Protein AF-A0A419GLS7-F1 (afdb_monomer_lite)

Structure (mmCIF, N/CA/C/O backbone):
data_AF-A0A419GLS7-F1
#
_entry.id   AF-A0A419GLS7-F1
#
loop_
_atom_site.group_PDB
_atom_site.id
_atom_site.type_symbol
_atom_site.label_atom_id
_atom_site.label_alt_id
_atom_site.label_comp_id
_atom_site.label_asym_id
_atom_site.label_entity_id
_atom_site.label_seq_id
_atom_site.pdbx_PDB_ins_code
_atom_site.Cartn_x
_atom_site.Cartn_y
_atom_site.Cartn_z
_atom_site.occupancy
_atom_site.B_iso_or_equiv
_atom_site.auth_seq_id
_atom_site.auth_comp_id
_atom_site.auth_asym_id
_atom_site.auth_atom_id
_atom_site.pdbx_PDB_model_num
ATOM 1 N N . MET A 1 1 ? -15.019 3.460 33.765 1.00 61.78 1 MET A N 1
ATOM 2 C CA . MET A 1 1 ? -15.932 3.902 32.683 1.00 61.78 1 MET A CA 1
ATOM 3 C C . MET A 1 1 ? -15.141 4.343 31.452 1.00 61.78 1 MET A C 1
ATOM 5 O O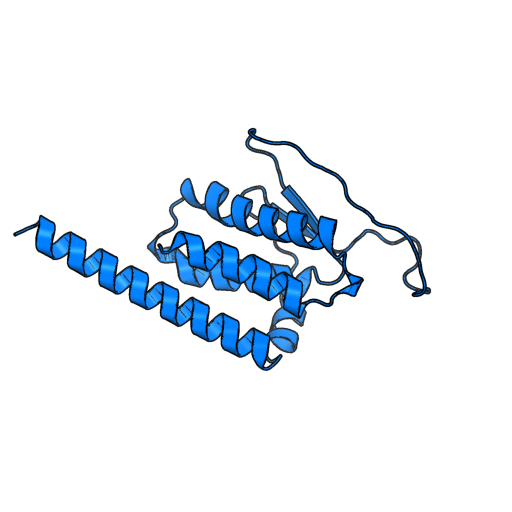 . MET A 1 1 ? -15.553 3.972 30.363 1.00 61.78 1 MET A O 1
ATOM 9 N N . GLU A 1 2 ? -13.989 5.003 31.627 1.00 60.41 2 GLU A N 1
ATOM 10 C CA . GLU A 1 2 ? -13.035 5.377 30.561 1.00 60.41 2 GLU A CA 1
ATOM 11 C C . GLU A 1 2 ? -12.554 4.204 29.683 1.00 60.41 2 GLU A C 1
ATOM 13 O O . GLU A 1 2 ? -12.691 4.250 28.466 1.00 60.41 2 GLU A O 1
ATOM 18 N N . GLU A 1 3 ? -12.075 3.106 30.284 1.00 62.97 3 GLU A N 1
ATOM 19 C CA . GLU A 1 3 ? -11.500 1.967 29.537 1.00 62.97 3 GLU A CA 1
ATOM 20 C C . GLU A 1 3 ? -12.500 1.287 28.590 1.00 62.97 3 GLU A C 1
ATOM 22 O O . GLU A 1 3 ? -12.143 0.863 27.494 1.00 62.97 3 GLU A O 1
ATOM 27 N N . LYS A 1 4 ? -13.784 1.231 28.974 1.00 67.38 4 LYS A N 1
ATOM 28 C CA . LYS A 1 4 ? -14.841 0.693 28.105 1.00 67.38 4 LYS A CA 1
ATOM 29 C C . LYS A 1 4 ? -15.165 1.615 26.928 1.00 67.38 4 LYS A C 1
ATO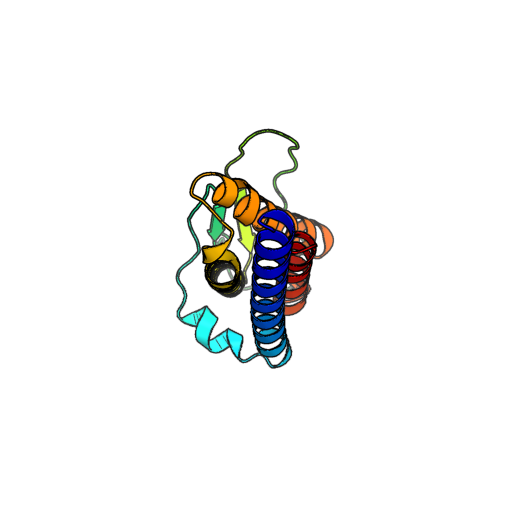M 31 O O . LYS A 1 4 ? -15.598 1.103 25.904 1.00 67.38 4 LYS A O 1
ATOM 36 N N . ARG A 1 5 ? -14.984 2.935 27.063 1.00 66.75 5 ARG A N 1
ATOM 37 C CA . ARG A 1 5 ? -15.209 3.897 25.972 1.00 66.75 5 ARG A CA 1
ATOM 38 C C . ARG A 1 5 ? -14.065 3.873 24.962 1.00 66.75 5 ARG A C 1
ATOM 40 O O . ARG A 1 5 ? -14.343 3.689 23.785 1.00 66.75 5 ARG A O 1
ATOM 47 N N . MET A 1 6 ? -12.812 3.918 25.426 1.00 66.75 6 MET A N 1
ATOM 48 C CA . MET A 1 6 ? -11.639 3.811 24.541 1.00 66.75 6 MET A CA 1
ATOM 49 C C . MET A 1 6 ? -11.645 2.494 23.751 1.00 66.75 6 MET A C 1
ATOM 51 O O . MET A 1 6 ? -11.464 2.487 22.540 1.00 66.75 6 MET A O 1
ATOM 55 N N . SER A 1 7 ? -11.987 1.376 24.403 1.00 77.50 7 SER A N 1
ATOM 56 C CA . SER A 1 7 ? -12.096 0.075 23.729 1.00 77.50 7 SER A CA 1
ATOM 57 C C . SER A 1 7 ? -13.204 0.018 22.659 1.00 77.50 7 SER A C 1
ATOM 59 O O . SER A 1 7 ? -13.090 -0.749 21.702 1.00 77.50 7 SER A O 1
ATOM 61 N N . GLN A 1 8 ? -14.273 0.810 22.792 1.00 77.56 8 GLN A N 1
ATOM 62 C CA . GLN A 1 8 ? -15.349 0.883 21.795 1.00 77.56 8 GLN A CA 1
ATOM 63 C C . GLN A 1 8 ? -14.986 1.779 20.606 1.00 77.56 8 GLN A C 1
ATOM 65 O O . GLN A 1 8 ? -15.340 1.449 19.473 1.00 77.56 8 GLN A O 1
ATOM 70 N N . GLU A 1 9 ? -14.282 2.882 20.856 1.00 79.56 9 GLU A N 1
ATOM 71 C CA . GLU A 1 9 ? -13.797 3.803 19.823 1.00 79.56 9 GLU A CA 1
ATOM 72 C C . GLU A 1 9 ? -12.745 3.126 18.935 1.00 79.56 9 GLU A C 1
ATOM 74 O O . GLU A 1 9 ? -12.892 3.129 17.711 1.00 79.56 9 GLU A O 1
ATOM 79 N N . ASP A 1 10 ? -11.788 2.409 19.531 1.00 85.00 10 ASP A N 1
ATOM 80 C CA . ASP A 1 10 ? -10.788 1.625 18.794 1.00 85.00 10 ASP A CA 1
ATOM 81 C C . ASP A 1 10 ? -11.433 0.532 17.930 1.00 85.00 10 ASP A C 1
ATOM 83 O O . ASP A 1 10 ? -11.067 0.332 16.769 1.00 85.00 10 ASP A O 1
ATOM 87 N N . ALA A 1 11 ? -12.441 -0.168 18.459 1.00 88.06 11 ALA A N 1
ATOM 88 C CA . ALA A 1 11 ? -13.162 -1.195 17.709 1.00 88.06 11 ALA A CA 1
ATOM 89 C C . ALA A 1 11 ? -13.949 -0.608 16.521 1.00 88.06 11 ALA A C 1
ATOM 91 O O . ALA A 1 11 ? -14.002 -1.210 15.443 1.00 88.06 11 ALA A O 1
ATOM 92 N N . ALA A 1 12 ? -14.556 0.570 16.693 1.00 90.62 12 ALA A N 1
ATOM 93 C CA . ALA A 1 12 ? -15.271 1.267 15.627 1.00 90.62 12 ALA A CA 1
ATOM 94 C C . ALA A 1 12 ? -14.316 1.769 14.532 1.00 90.62 12 ALA A C 1
ATOM 96 O O . ALA A 1 12 ? -14.625 1.649 13.339 1.00 90.62 12 ALA A O 1
ATOM 97 N N . LEU A 1 13 ? -13.143 2.265 14.926 1.00 89.56 13 LEU A N 1
ATOM 98 C CA . LEU A 1 13 ? -12.098 2.707 14.012 1.00 89.56 13 LEU A CA 1
ATOM 99 C C . LEU A 1 13 ? -11.558 1.534 13.187 1.00 89.56 13 LEU A C 1
ATOM 101 O O . LEU A 1 13 ? -11.612 1.578 11.959 1.00 89.56 13 LEU A O 1
ATOM 105 N N . ARG A 1 14 ? -11.181 0.423 13.833 1.00 91.06 14 ARG A N 1
ATOM 106 C CA . ARG A 1 14 ? -10.758 -0.818 13.153 1.00 91.06 14 ARG A CA 1
ATOM 107 C C . ARG A 1 14 ? -11.799 -1.315 12.153 1.00 91.06 14 ARG A C 1
ATOM 109 O O . ARG A 1 14 ? -11.466 -1.702 11.035 1.00 91.06 14 ARG A O 1
ATOM 116 N N . LYS A 1 15 ? -13.083 -1.281 12.525 1.00 93.50 15 LYS A N 1
ATOM 117 C CA . LYS A 1 15 ? -14.183 -1.656 11.625 1.00 93.50 15 LYS A CA 1
ATOM 118 C C . LYS A 1 15 ? -14.279 -0.727 10.411 1.00 93.50 15 LYS A C 1
ATOM 120 O O . LYS A 1 15 ? -14.566 -1.193 9.310 1.00 93.50 15 LYS A O 1
ATOM 125 N N . THR A 1 16 ? -14.050 0.568 10.608 1.00 94.69 16 THR A N 1
ATOM 126 C CA . THR A 1 16 ? -14.052 1.566 9.531 1.00 94.69 16 THR A CA 1
ATOM 127 C C . THR A 1 16 ? -12.892 1.343 8.568 1.00 94.69 16 THR A C 1
ATOM 129 O O . THR A 1 16 ? -13.119 1.309 7.360 1.00 94.69 16 THR A O 1
ATOM 132 N N . ILE A 1 17 ? -11.683 1.112 9.086 1.00 94.75 17 ILE A N 1
ATOM 133 C CA . ILE A 1 17 ? -10.498 0.816 8.269 1.00 94.75 17 ILE A CA 1
ATOM 134 C C . ILE A 1 17 ? -10.716 -0.464 7.463 1.00 94.75 17 ILE A C 1
ATOM 136 O O . ILE A 1 17 ? -10.557 -0.441 6.247 1.00 94.75 17 ILE A O 1
ATOM 140 N N . ASN A 1 18 ? -11.171 -1.548 8.102 1.00 94.75 18 ASN A N 1
ATOM 141 C CA . ASN A 1 18 ? -11.453 -2.807 7.408 1.00 94.75 18 ASN A CA 1
ATOM 142 C C . ASN A 1 18 ? -12.462 -2.626 6.269 1.00 94.75 18 ASN A C 1
ATOM 144 O O . ASN A 1 18 ? -12.224 -3.110 5.170 1.00 94.75 18 ASN A O 1
ATOM 148 N N . ARG A 1 19 ? -13.531 -1.847 6.481 1.00 96.12 19 ARG A N 1
ATOM 149 C CA . ARG A 1 19 ? -14.491 -1.538 5.412 1.00 96.12 19 ARG A CA 1
ATOM 150 C C . ARG A 1 19 ? -13.838 -0.796 4.241 1.00 96.12 19 ARG A C 1
ATOM 152 O O . ARG A 1 19 ? -14.176 -1.067 3.094 1.00 96.12 19 ARG A O 1
ATOM 159 N N . ARG A 1 20 ? -12.940 0.156 4.515 1.00 96.81 20 ARG A N 1
ATOM 160 C CA . ARG A 1 20 ? -12.212 0.880 3.459 1.00 96.81 20 ARG A CA 1
ATOM 161 C C . ARG A 1 20 ? -11.274 -0.065 2.698 1.00 96.81 20 ARG A C 1
ATOM 163 O O . ARG A 1 20 ? -11.280 -0.038 1.474 1.00 96.81 20 ARG A O 1
ATOM 170 N N . ILE A 1 21 ? -10.547 -0.937 3.401 1.00 96.62 21 ILE A N 1
ATOM 171 C CA . ILE A 1 21 ? -9.696 -1.979 2.797 1.00 96.62 21 ILE A CA 1
ATOM 172 C C . ILE A 1 21 ? -10.521 -2.917 1.909 1.00 96.62 21 ILE A C 1
ATOM 174 O O . ILE A 1 21 ? -10.105 -3.199 0.789 1.00 96.62 21 ILE A O 1
ATOM 178 N N . ASP A 1 22 ? -11.688 -3.369 2.370 1.00 97.06 22 ASP A N 1
ATOM 179 C CA . ASP A 1 22 ? -12.572 -4.237 1.583 1.00 97.06 22 ASP A CA 1
ATOM 180 C C . ASP A 1 22 ? -13.025 -3.540 0.289 1.00 97.06 22 ASP A C 1
ATOM 182 O O . ASP A 1 22 ? -12.947 -4.131 -0.784 1.00 97.06 22 ASP A O 1
ATOM 186 N N . GLY A 1 23 ? -13.383 -2.252 0.352 1.00 97.44 23 GLY A N 1
ATOM 187 C CA . GLY A 1 23 ? -13.724 -1.469 -0.842 1.00 97.44 23 GLY A CA 1
ATOM 188 C C . GLY A 1 23 ? -12.550 -1.271 -1.815 1.00 97.44 23 GLY A C 1
ATOM 189 O O . GLY A 1 23 ? -12.742 -1.276 -3.031 1.00 97.44 23 GLY A O 1
ATOM 190 N N . ILE A 1 24 ? -11.321 -1.132 -1.304 1.00 97.69 24 ILE A N 1
ATOM 191 C CA . ILE A 1 24 ? -10.106 -1.110 -2.138 1.00 97.69 24 ILE A CA 1
ATOM 192 C C . ILE A 1 24 ? -9.911 -2.473 -2.814 1.00 97.69 24 ILE A C 1
ATOM 194 O O . ILE A 1 24 ? -9.624 -2.528 -4.010 1.00 97.69 24 ILE A O 1
ATOM 198 N N . GLN A 1 25 ? -10.107 -3.571 -2.076 1.00 97.81 25 GLN A N 1
ATOM 199 C CA . GLN A 1 25 ? -9.997 -4.923 -2.617 1.00 97.81 25 GLN A CA 1
ATOM 200 C C . GLN A 1 25 ? -11.004 -5.169 -3.741 1.00 97.81 25 GLN A C 1
ATOM 202 O O . GLN A 1 25 ? -10.618 -5.649 -4.802 1.00 97.81 25 GLN A O 1
ATOM 207 N N . GLU A 1 26 ? -12.264 -4.777 -3.549 1.00 97.38 26 GLU A N 1
ATOM 208 C CA . GLU A 1 26 ? -13.308 -4.886 -4.572 1.00 97.38 26 GLU A CA 1
ATOM 209 C C . GLU A 1 26 ? -12.934 -4.133 -5.859 1.00 97.38 26 GLU A C 1
ATOM 211 O O . GLU A 1 26 ? -13.102 -4.674 -6.953 1.00 97.38 26 GLU A O 1
ATOM 216 N N . ARG A 1 27 ? -12.364 -2.922 -5.745 1.00 96.69 27 ARG A N 1
ATOM 217 C CA . ARG A 1 27 ? -11.867 -2.143 -6.898 1.00 96.69 27 ARG A CA 1
ATOM 218 C C . ARG A 1 27 ? -10.712 -2.838 -7.614 1.00 96.69 27 ARG A C 1
ATOM 220 O O . ARG A 1 27 ? -10.673 -2.817 -8.843 1.00 96.69 27 ARG A O 1
ATOM 227 N N . ILE A 1 28 ? -9.794 -3.464 -6.873 1.00 96.62 28 ILE A N 1
ATOM 228 C CA . ILE A 1 28 ? -8.710 -4.280 -7.446 1.00 96.62 28 ILE A CA 1
ATOM 229 C C . ILE A 1 28 ? -9.284 -5.505 -8.159 1.00 96.62 28 ILE A C 1
ATOM 231 O O . ILE A 1 28 ? -8.847 -5.853 -9.258 1.00 96.62 28 ILE A O 1
ATOM 235 N N . ASP A 1 29 ? -10.275 -6.157 -7.554 1.00 95.56 29 ASP A N 1
ATOM 236 C CA . ASP A 1 29 ? -10.860 -7.375 -8.088 1.00 95.56 29 ASP A CA 1
ATOM 237 C C . ASP A 1 29 ? -11.647 -7.145 -9.374 1.00 95.56 29 ASP A C 1
ATOM 239 O O . ASP A 1 29 ? -11.540 -7.965 -10.291 1.00 95.56 29 ASP A O 1
ATOM 243 N N . SER A 1 30 ? -12.364 -6.024 -9.462 1.00 94.38 30 SER A N 1
ATOM 244 C CA . SER A 1 30 ? -13.114 -5.616 -10.649 1.00 94.38 30 SER A CA 1
ATOM 245 C C . SER A 1 30 ? -12.259 -4.963 -11.740 1.00 94.38 30 SER A C 1
ATOM 247 O O . SER A 1 30 ? -12.711 -4.864 -12.879 1.00 94.38 30 SER A O 1
ATOM 249 N N . GLY A 1 31 ? -11.052 -4.491 -11.409 1.00 92.00 31 GLY A N 1
ATOM 250 C CA . GLY A 1 31 ? -10.178 -3.753 -12.324 1.00 92.00 31 GLY A CA 1
ATOM 251 C C . GLY A 1 31 ? -10.513 -2.264 -12.483 1.00 92.00 31 GLY A C 1
ATOM 252 O O . GLY A 1 31 ? -9.835 -1.579 -13.246 1.00 92.00 31 GLY A O 1
ATOM 253 N N . PHE A 1 32 ? -11.506 -1.729 -11.758 1.00 90.12 32 PHE A N 1
ATOM 254 C CA . PHE A 1 32 ? -11.900 -0.311 -11.870 1.00 90.12 32 PHE A CA 1
ATOM 255 C C . PHE A 1 32 ? -10.796 0.667 -11.451 1.00 90.12 32 PHE A C 1
ATOM 257 O O . PHE A 1 32 ? -10.775 1.804 -11.912 1.00 90.12 32 PHE A O 1
ATOM 264 N N . PHE A 1 33 ? -9.841 0.212 -10.639 1.00 91.81 33 PHE A N 1
ATOM 265 C CA . PHE A 1 33 ? -8.703 1.023 -10.212 1.00 91.81 33 PHE A CA 1
ATOM 266 C C . PHE A 1 33 ? -7.770 1.451 -11.355 1.00 91.81 33 PHE A C 1
ATOM 268 O O . PHE A 1 33 ? -7.009 2.398 -11.183 1.00 91.81 33 PHE A O 1
ATOM 275 N N . LEU A 1 34 ? -7.781 0.761 -12.504 1.00 89.25 34 LEU A N 1
ATOM 276 C CA . LEU A 1 34 ? -6.829 1.014 -13.591 1.00 89.25 34 LEU A CA 1
ATOM 277 C C . LEU A 1 34 ? -6.972 2.432 -14.157 1.00 89.25 34 LEU A C 1
ATOM 279 O O . LEU A 1 34 ? -5.972 3.114 -14.368 1.00 89.25 34 LEU A O 1
ATOM 283 N N . GLU A 1 35 ? -8.205 2.901 -14.360 1.00 88.50 35 GLU A N 1
ATOM 284 C CA . GLU A 1 35 ? -8.457 4.259 -14.858 1.00 88.50 35 GLU A CA 1
ATOM 285 C C . GLU A 1 35 ? -7.996 5.319 -13.852 1.00 88.50 35 GLU A C 1
ATOM 287 O O . GLU A 1 35 ? -7.383 6.318 -14.226 1.00 88.50 35 GLU A O 1
ATOM 292 N N . GLU A 1 36 ? -8.224 5.071 -12.564 1.00 89.25 36 GLU A N 1
ATOM 293 C CA . GLU A 1 36 ? -7.826 5.972 -11.483 1.00 89.25 36 GLU A CA 1
ATOM 294 C C . GLU A 1 36 ? -6.301 6.022 -11.350 1.00 89.25 36 GLU A C 1
ATOM 296 O O . GLU A 1 36 ? -5.712 7.104 -11.303 1.00 89.25 36 GLU A O 1
ATOM 301 N N . ALA A 1 37 ? -5.646 4.862 -11.389 1.00 91.50 37 ALA A N 1
ATOM 302 C CA . ALA A 1 37 ? -4.198 4.735 -11.323 1.00 91.50 37 ALA A CA 1
ATOM 303 C C . ALA A 1 37 ? -3.493 5.506 -12.445 1.00 91.50 37 ALA A C 1
ATOM 305 O O . ALA A 1 37 ? -2.481 6.158 -12.197 1.00 91.50 37 ALA A O 1
ATOM 306 N N . LEU A 1 38 ? -4.042 5.522 -13.664 1.00 88.56 38 LEU A N 1
ATOM 307 C CA . LEU A 1 38 ? -3.457 6.278 -14.777 1.00 88.56 38 LEU A CA 1
ATOM 308 C C . LEU A 1 38 ? -3.368 7.785 -14.508 1.00 88.56 38 LEU A C 1
ATOM 310 O O . LEU A 1 38 ? -2.471 8.437 -15.053 1.00 88.56 38 LEU A O 1
ATOM 314 N N . THR A 1 39 ? -4.262 8.322 -13.676 1.00 90.56 39 THR A N 1
ATOM 315 C CA . THR A 1 39 ? -4.292 9.744 -13.298 1.00 90.56 39 THR A CA 1
ATOM 316 C C . THR A 1 39 ? -3.370 10.081 -12.125 1.00 90.56 39 THR A C 1
ATOM 318 O O . THR A 1 39 ? -3.088 11.254 -11.877 1.00 90.56 39 THR A O 1
ATOM 321 N N . VAL A 1 40 ? -2.874 9.066 -1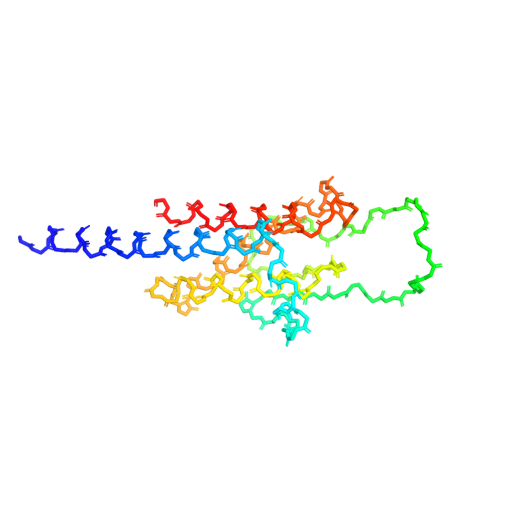1.415 1.00 91.81 40 VAL A N 1
ATOM 322 C CA . VAL A 1 40 ? -2.042 9.228 -10.224 1.00 91.81 40 VAL A CA 1
ATOM 323 C C . VAL A 1 40 ? -0.578 9.442 -10.610 1.00 91.81 40 VAL A C 1
ATOM 325 O O . VAL A 1 40 ? -0.006 8.746 -11.452 1.00 91.81 40 VAL A O 1
ATOM 328 N N . ALA A 1 41 ? 0.046 10.424 -9.960 1.00 92.44 41 ALA A N 1
ATOM 329 C CA . ALA A 1 41 ? 1.486 10.621 -10.026 1.00 92.44 41 ALA A CA 1
ATOM 330 C C . ALA A 1 41 ? 2.221 9.571 -9.181 1.00 92.44 41 ALA A C 1
ATOM 332 O O . ALA A 1 41 ? 1.723 9.099 -8.162 1.00 92.44 41 ALA A O 1
ATOM 333 N N . GLU A 1 42 ? 3.450 9.259 -9.577 1.00 93.44 42 GLU A N 1
ATOM 334 C CA . GLU A 1 42 ? 4.321 8.353 -8.835 1.00 93.44 42 GLU A CA 1
ATOM 335 C C . GLU A 1 42 ? 4.508 8.782 -7.373 1.00 93.44 42 GLU A C 1
ATOM 337 O O . GLU A 1 42 ? 4.907 9.913 -7.073 1.00 93.44 42 GLU A O 1
ATOM 342 N N . PHE A 1 43 ? 4.236 7.858 -6.453 1.00 94.12 43 PHE A N 1
ATOM 343 C CA . PHE A 1 43 ? 4.247 8.130 -5.026 1.00 94.12 43 PHE A CA 1
ATOM 344 C C . PHE A 1 43 ? 5.650 8.503 -4.549 1.00 94.12 43 PHE A C 1
ATOM 346 O O . PHE A 1 43 ? 6.648 7.824 -4.817 1.00 94.12 43 PHE A O 1
ATOM 353 N N . THR A 1 44 ? 5.724 9.585 -3.781 1.00 90.75 44 THR A N 1
ATOM 354 C CA . THR A 1 44 ? 6.913 9.977 -3.028 1.00 90.75 44 THR A CA 1
ATOM 355 C C . THR A 1 44 ? 6.470 10.495 -1.667 1.00 90.75 44 THR A C 1
ATOM 357 O O . THR A 1 44 ? 5.773 11.502 -1.580 1.00 90.75 44 THR A O 1
ATOM 360 N N . GLY A 1 45 ? 6.902 9.839 -0.596 1.00 89.75 45 GLY A N 1
ATOM 361 C CA . GLY A 1 45 ? 6.536 10.221 0.765 1.00 89.75 45 GLY A CA 1
ATOM 362 C C . GLY A 1 45 ? 7.048 9.216 1.787 1.00 89.75 45 GLY A C 1
ATOM 363 O O . GLY A 1 45 ? 7.303 8.073 1.438 1.00 89.75 45 GLY A O 1
ATOM 364 N N . ALA A 1 46 ? 7.221 9.647 3.040 1.00 88.88 46 ALA A N 1
ATOM 365 C CA . ALA A 1 46 ? 7.598 8.765 4.154 1.00 88.88 46 ALA A CA 1
ATOM 366 C C . ALA A 1 46 ? 8.818 7.856 3.859 1.00 88.88 46 ALA A C 1
ATOM 368 O O . ALA A 1 46 ? 8.803 6.666 4.144 1.00 88.88 46 ALA A O 1
ATOM 369 N N . ASP A 1 47 ? 9.858 8.424 3.232 1.00 88.31 47 ASP A N 1
ATOM 370 C CA . ASP A 1 47 ? 11.061 7.714 2.757 1.00 88.31 47 ASP A CA 1
ATOM 371 C C . ASP A 1 47 ? 10.822 6.604 1.715 1.00 88.31 47 ASP A C 1
ATOM 373 O O . ASP A 1 47 ? 11.752 5.897 1.330 1.00 88.31 47 ASP A O 1
ATOM 377 N N . VAL A 1 48 ? 9.615 6.516 1.162 1.00 91.56 48 VAL A N 1
ATOM 378 C CA . VAL A 1 48 ? 9.243 5.631 0.058 1.00 91.56 48 VAL A CA 1
ATOM 379 C C . VAL A 1 48 ? 9.171 6.414 -1.251 1.00 91.56 48 VAL A C 1
ATOM 381 O O . VAL A 1 48 ? 8.642 7.529 -1.320 1.00 91.56 48 VAL A O 1
ATOM 384 N N . LYS A 1 49 ? 9.704 5.818 -2.318 1.00 92.88 49 LYS A N 1
ATOM 385 C CA . LYS A 1 49 ? 9.549 6.275 -3.701 1.00 92.88 49 LYS A CA 1
ATOM 386 C C . LYS A 1 49 ? 9.145 5.098 -4.574 1.00 92.88 49 LYS A C 1
ATOM 388 O O . LYS A 1 49 ? 9.870 4.109 -4.619 1.00 92.88 49 LYS A O 1
ATOM 393 N N . ILE A 1 50 ? 8.043 5.222 -5.296 1.00 92.25 50 ILE A N 1
ATOM 394 C CA . ILE A 1 50 ? 7.626 4.244 -6.305 1.00 92.25 50 ILE A CA 1
ATOM 395 C C . ILE A 1 50 ? 7.869 4.869 -7.665 1.00 92.25 50 ILE A C 1
ATOM 397 O O . ILE A 1 50 ? 7.442 6.000 -7.868 1.00 92.25 50 ILE A O 1
ATOM 401 N N . ARG A 1 51 ? 8.586 4.191 -8.564 1.00 91.00 51 ARG A N 1
ATOM 402 C CA . ARG A 1 51 ? 8.899 4.730 -9.895 1.00 91.00 51 ARG A CA 1
ATOM 403 C C . ARG A 1 51 ? 8.941 3.651 -10.964 1.00 91.00 51 ARG A C 1
ATOM 405 O O . ARG A 1 51 ? 9.267 2.505 -10.666 1.00 91.00 51 ARG A O 1
ATOM 412 N N . GLN A 1 52 ? 8.678 4.024 -12.209 1.00 87.94 52 GLN A N 1
ATOM 413 C CA . GLN A 1 52 ? 8.962 3.161 -13.347 1.00 87.94 52 GLN A CA 1
ATOM 414 C C . GLN A 1 52 ? 10.477 2.905 -13.454 1.00 87.94 52 GLN A C 1
ATOM 416 O O . GLN A 1 52 ? 11.288 3.763 -13.072 1.00 87.94 52 GLN A O 1
ATOM 421 N N . PRO A 1 53 ? 10.895 1.734 -13.964 1.00 83.69 53 PRO A N 1
ATOM 422 C CA . PRO A 1 53 ? 12.287 1.493 -14.320 1.00 83.69 53 PRO A CA 1
ATOM 423 C C . PRO A 1 53 ? 12.771 2.545 -15.335 1.00 83.69 53 PRO A C 1
ATOM 425 O O . PRO A 1 53 ? 12.051 2.872 -16.277 1.00 83.69 53 PRO A O 1
ATOM 428 N N . LEU A 1 54 ? 13.985 3.088 -15.163 1.00 71.69 54 LEU A N 1
ATOM 429 C CA . LEU A 1 54 ? 14.591 3.925 -16.206 1.00 71.69 54 LEU A CA 1
ATOM 430 C C . LEU A 1 54 ? 14.932 3.030 -17.402 1.00 71.69 54 LEU A C 1
ATOM 432 O O . LEU A 1 54 ? 15.652 2.048 -17.238 1.00 71.69 54 LEU A O 1
ATOM 436 N N . GLY A 1 55 ? 14.403 3.362 -18.578 1.00 55.12 55 GLY A N 1
ATOM 437 C CA . GLY A 1 55 ? 14.569 2.547 -19.775 1.00 55.12 55 GLY A CA 1
ATOM 438 C C . GLY A 1 55 ? 15.977 2.607 -20.368 1.00 55.12 55 GLY A C 1
ATOM 439 O O . GLY A 1 55 ? 16.484 3.685 -20.669 1.00 55.12 55 GLY A O 1
ATOM 440 N N . GLU A 1 56 ? 16.531 1.434 -20.656 1.00 41.06 56 GLU A N 1
ATOM 441 C CA . GLU A 1 56 ? 17.041 1.146 -21.995 1.00 41.06 56 GLU A CA 1
ATOM 442 C C . GLU A 1 56 ? 16.005 0.217 -22.666 1.00 41.06 56 GLU A C 1
ATOM 444 O O . GLU A 1 56 ? 15.815 -0.909 -22.228 1.00 41.06 56 GLU A O 1
ATOM 449 N N . ASN A 1 57 ? 15.288 0.736 -23.675 1.00 38.94 57 ASN A N 1
ATOM 450 C CA . ASN A 1 57 ? 14.350 0.061 -24.598 1.00 38.94 57 ASN A CA 1
ATOM 451 C C . ASN A 1 57 ? 13.170 -0.768 -24.036 1.00 38.94 57 ASN A C 1
ATOM 453 O O . ASN A 1 57 ? 13.291 -1.945 -23.718 1.00 38.94 57 ASN A O 1
ATOM 457 N N . VAL A 1 58 ? 11.961 -0.191 -24.111 1.00 44.59 58 VAL A N 1
ATOM 458 C CA . VAL A 1 58 ? 10.657 -0.863 -23.895 1.00 44.59 58 VAL A CA 1
ATOM 459 C C . VAL A 1 58 ? 10.114 -1.470 -25.208 1.00 44.59 58 VAL A C 1
ATOM 461 O O . VAL A 1 58 ? 8.926 -1.404 -25.502 1.00 44.59 58 VAL A O 1
ATOM 464 N N . GLU A 1 59 ? 10.983 -2.063 -26.028 1.00 39.81 59 GLU A N 1
ATOM 465 C CA . GLU A 1 59 ? 10.597 -2.860 -27.206 1.00 39.81 59 GLU A CA 1
ATOM 466 C C . GLU A 1 59 ? 11.284 -4.231 -27.157 1.00 39.81 59 GLU A C 1
ATOM 468 O O . GLU A 1 59 ? 12.140 -4.544 -27.973 1.00 39.81 59 GLU A O 1
ATOM 473 N N . ALA A 1 60 ? 10.940 -5.030 -26.145 1.00 33.78 60 ALA A N 1
ATOM 474 C CA . ALA A 1 60 ? 11.039 -6.493 -26.141 1.00 33.78 60 ALA A CA 1
ATOM 475 C C . ALA A 1 60 ? 10.534 -7.030 -24.791 1.00 33.78 60 ALA A C 1
ATOM 477 O O . ALA A 1 60 ? 11.252 -7.033 -23.798 1.00 33.78 60 ALA A O 1
ATOM 478 N N . LEU A 1 61 ? 9.301 -7.532 -24.752 1.00 45.50 61 LEU A N 1
ATOM 479 C CA . LEU A 1 61 ? 9.064 -8.790 -24.042 1.00 45.50 61 LEU A CA 1
ATOM 480 C C . LEU A 1 61 ? 9.336 -9.859 -25.105 1.00 45.50 61 LEU A C 1
ATOM 482 O O . LEU A 1 61 ? 8.621 -9.883 -26.109 1.00 45.50 61 LEU A O 1
ATOM 486 N N . PRO A 1 62 ? 10.421 -10.639 -24.975 1.00 40.91 62 PRO A N 1
ATOM 487 C CA . PRO A 1 62 ? 10.334 -11.832 -24.138 1.00 40.91 62 PRO A CA 1
ATOM 488 C C . PRO A 1 62 ? 11.622 -12.171 -23.357 1.00 40.91 62 PRO A C 1
ATOM 490 O O . PRO A 1 62 ? 12.726 -11.844 -23.767 1.00 40.91 62 PRO A O 1
ATOM 493 N N . GLU A 1 63 ? 11.419 -12.916 -22.269 1.00 44.50 63 GLU A N 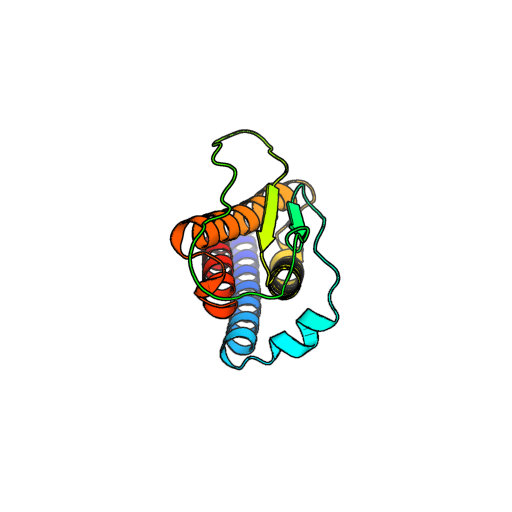1
ATOM 494 C CA . GLU A 1 63 ? 12.389 -13.778 -21.577 1.00 44.50 63 GLU A CA 1
ATOM 495 C C . GLU A 1 63 ? 13.627 -13.134 -20.910 1.00 44.50 63 GLU A C 1
ATOM 497 O O . GLU A 1 63 ? 14.540 -12.613 -21.537 1.00 44.50 63 GLU A O 1
ATOM 502 N N . SER A 1 64 ? 13.686 -13.336 -19.586 1.00 44.97 64 SER A N 1
ATOM 503 C CA . SER A 1 64 ? 14.914 -13.390 -18.779 1.00 44.97 64 SER A CA 1
ATOM 504 C C . SER A 1 64 ? 15.622 -12.066 -18.452 1.00 44.97 64 SER A C 1
ATOM 506 O O . SER A 1 64 ? 16.598 -11.701 -19.094 1.00 44.97 64 SER A O 1
ATOM 508 N N . ALA A 1 65 ? 15.258 -11.446 -17.321 1.00 35.44 65 ALA A N 1
ATOM 509 C CA . ALA A 1 65 ? 16.185 -11.261 -16.187 1.00 35.44 65 ALA A CA 1
ATOM 510 C C . ALA A 1 65 ? 15.525 -10.494 -15.018 1.00 35.44 65 ALA A C 1
ATOM 512 O O . ALA A 1 65 ? 14.773 -9.547 -15.249 1.00 35.44 65 ALA A O 1
ATOM 513 N N . PRO A 1 66 ? 15.823 -10.869 -13.759 1.00 49.31 66 PRO A N 1
ATOM 514 C CA . PRO A 1 66 ? 15.295 -10.216 -12.571 1.00 49.31 66 PRO A CA 1
ATOM 515 C C . PRO A 1 66 ? 16.099 -8.945 -12.283 1.00 49.31 66 PRO A C 1
ATOM 517 O O . PRO A 1 66 ? 17.324 -8.993 -12.173 1.00 49.31 66 PRO A O 1
ATOM 520 N N . PHE A 1 67 ? 15.435 -7.809 -12.093 1.00 41.03 67 PHE A N 1
ATOM 521 C CA . PHE A 1 67 ? 16.091 -6.620 -11.547 1.00 41.03 67 PHE A CA 1
ATOM 522 C C . PHE A 1 67 ? 15.632 -6.409 -10.103 1.00 41.03 67 PHE A C 1
ATOM 524 O O . PHE A 1 67 ? 14.713 -5.646 -9.823 1.00 41.03 67 PHE A O 1
ATOM 531 N N . VAL A 1 68 ? 16.306 -7.112 -9.186 1.00 44.44 68 VAL A N 1
ATOM 532 C CA . VAL A 1 68 ? 16.196 -6.965 -7.725 1.00 44.44 68 VAL A CA 1
ATOM 533 C C . VAL A 1 68 ? 17.475 -6.325 -7.193 1.00 44.44 68 VAL A C 1
ATOM 535 O O . VAL A 1 68 ? 18.547 -6.904 -7.336 1.00 44.44 68 VAL A O 1
ATOM 538 N N . ILE A 1 69 ? 17.360 -5.170 -6.531 1.00 40.09 69 ILE A N 1
ATOM 539 C CA . ILE A 1 69 ? 18.338 -4.621 -5.568 1.00 40.09 69 ILE A CA 1
ATOM 540 C C . ILE A 1 69 ? 17.488 -3.798 -4.571 1.00 40.09 69 ILE A C 1
ATOM 542 O O . ILE A 1 69 ? 16.825 -2.864 -5.006 1.00 40.09 69 ILE A O 1
ATOM 546 N N . SER A 1 70 ? 17.376 -4.067 -3.263 1.00 40.28 70 SER A N 1
ATOM 547 C CA . SER A 1 70 ? 18.354 -4.551 -2.279 1.00 40.28 70 SER A CA 1
ATOM 548 C C . SER A 1 70 ? 17.654 -5.097 -1.016 1.00 40.28 70 SER A C 1
ATOM 550 O O . SER A 1 70 ? 16.770 -4.432 -0.476 1.00 40.28 70 SER A O 1
ATOM 552 N N . LEU A 1 71 ? 18.139 -6.240 -0.508 1.00 47.22 71 LEU A N 1
ATOM 553 C CA . LEU A 1 71 ? 17.999 -6.710 0.879 1.00 47.22 71 LEU A CA 1
ATOM 554 C C . LEU A 1 71 ? 18.798 -5.796 1.826 1.00 47.22 71 LEU A C 1
ATOM 556 O O . LEU A 1 71 ? 20.016 -5.717 1.683 1.00 47.22 71 LEU A O 1
ATOM 560 N N . GLN A 1 72 ? 18.167 -5.213 2.847 1.00 31.20 72 GLN A N 1
ATOM 561 C CA . GLN A 1 72 ? 18.845 -4.926 4.118 1.00 31.20 72 GLN A CA 1
ATOM 562 C C . GLN A 1 72 ? 17.834 -4.748 5.258 1.00 31.20 72 GLN A C 1
ATOM 564 O O . GLN A 1 72 ? 16.967 -3.877 5.215 1.00 31.20 72 GLN A O 1
ATOM 569 N N . GLU A 1 73 ? 17.967 -5.584 6.288 1.00 46.28 73 GLU A N 1
ATOM 570 C CA . GLU A 1 73 ? 17.199 -5.487 7.526 1.00 46.28 73 GLU A CA 1
ATOM 571 C C . GLU A 1 73 ? 17.717 -4.331 8.413 1.00 46.28 73 GLU A C 1
ATOM 573 O O . GLU A 1 73 ? 18.917 -4.087 8.526 1.00 46.28 73 GLU A O 1
ATOM 578 N N . SER A 1 74 ? 16.770 -3.639 9.056 1.00 45.56 74 SER A N 1
ATOM 579 C CA . SER A 1 74 ? 16.918 -2.868 10.306 1.00 45.56 74 SER A CA 1
ATOM 580 C C . SER A 1 74 ? 17.634 -1.498 10.345 1.00 45.56 74 SER A C 1
ATOM 582 O O . SER A 1 74 ? 18.191 -1.141 11.382 1.00 45.56 74 SER A O 1
ATOM 584 N N . VAL A 1 75 ? 17.550 -0.650 9.314 1.00 42.19 75 VAL A N 1
ATOM 585 C CA . VAL A 1 75 ? 17.849 0.804 9.440 1.00 42.19 75 VAL A CA 1
ATOM 586 C C . VAL A 1 75 ? 16.689 1.600 8.813 1.00 42.19 75 VAL A C 1
ATOM 588 O O . VAL A 1 75 ? 16.047 1.056 7.914 1.00 42.19 75 VAL A O 1
ATOM 591 N N . PRO A 1 76 ? 16.366 2.847 9.229 1.00 49.19 76 PRO A N 1
ATOM 592 C CA . PRO A 1 76 ? 15.434 3.708 8.495 1.00 49.19 76 PRO A CA 1
ATOM 593 C C . PRO A 1 76 ? 15.987 3.966 7.086 1.00 49.19 76 PRO A C 1
ATOM 595 O O . PRO A 1 76 ? 16.765 4.890 6.852 1.00 49.19 76 PRO A O 1
ATOM 598 N N . GLN A 1 77 ? 15.681 3.067 6.155 1.00 62.47 77 GLN A N 1
ATOM 599 C CA . GLN A 1 77 ? 16.208 3.096 4.803 1.00 62.47 77 GLN A CA 1
ATOM 600 C C . GLN A 1 77 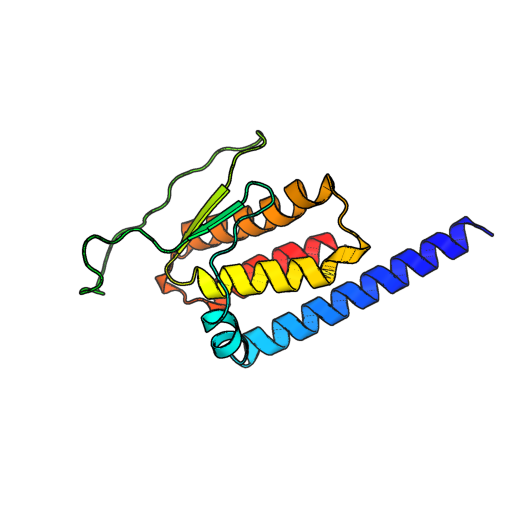? 15.150 3.658 3.870 1.00 62.47 77 GLN A C 1
ATOM 602 O O . GLN A 1 77 ? 13.990 3.242 3.876 1.00 62.47 77 GLN A O 1
ATOM 607 N N . LYS A 1 78 ? 15.586 4.602 3.038 1.00 79.50 78 LYS A N 1
ATOM 608 C CA . LYS A 1 78 ? 14.793 5.086 1.917 1.00 79.50 78 LYS A CA 1
ATOM 609 C C . LYS A 1 78 ? 14.512 3.913 0.985 1.00 79.50 78 LYS A C 1
ATOM 611 O O . LYS A 1 78 ? 15.448 3.357 0.415 1.00 79.50 78 LYS A O 1
ATOM 616 N N . ARG A 1 79 ? 13.241 3.545 0.829 1.00 85.56 79 ARG A N 1
ATOM 617 C CA . ARG A 1 79 ? 12.810 2.434 -0.025 1.00 85.56 79 ARG A CA 1
ATOM 618 C C . ARG A 1 79 ? 12.447 2.966 -1.398 1.00 85.56 79 ARG A C 1
ATOM 620 O O . ARG A 1 79 ? 11.634 3.880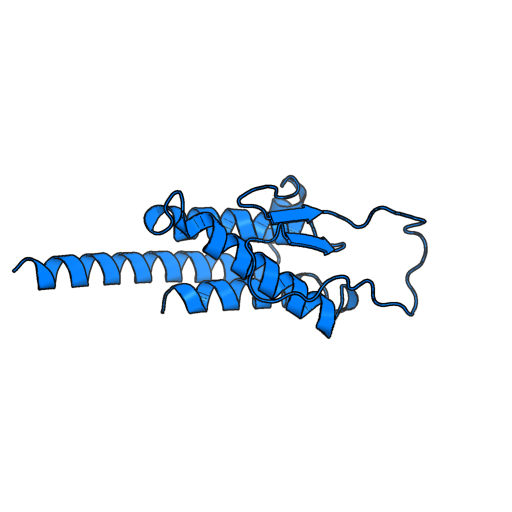 -1.526 1.00 85.56 79 ARG A O 1
ATOM 627 N N . VAL A 1 80 ? 13.058 2.394 -2.428 1.00 90.12 80 VAL A N 1
ATOM 628 C CA . VAL A 1 80 ? 12.734 2.707 -3.820 1.00 90.12 80 VAL A CA 1
ATOM 629 C C . VAL A 1 80 ? 12.182 1.449 -4.470 1.00 90.12 80 VAL A C 1
ATOM 631 O O . VAL A 1 80 ? 12.922 0.492 -4.664 1.00 90.12 80 VAL A O 1
ATOM 634 N N . VAL A 1 81 ? 10.897 1.463 -4.811 1.00 90.69 81 VAL A N 1
ATOM 635 C CA . VAL A 1 81 ? 10.238 0.378 -5.543 1.00 90.69 81 VAL A CA 1
ATOM 636 C C . VAL A 1 81 ? 10.269 0.719 -7.027 1.00 90.69 81 VAL A C 1
ATOM 638 O O . VAL A 1 81 ? 9.799 1.788 -7.426 1.00 90.69 81 VAL A O 1
ATOM 641 N N . ARG A 1 82 ? 10.847 -0.169 -7.839 1.00 91.88 82 ARG A N 1
ATOM 642 C CA . ARG A 1 82 ? 10.886 -0.043 -9.299 1.00 91.88 82 ARG A CA 1
ATOM 643 C C . ARG A 1 82 ? 10.046 -1.147 -9.921 1.00 91.88 82 ARG A C 1
ATOM 645 O O . ARG A 1 82 ? 10.344 -2.311 -9.702 1.00 91.88 82 ARG A O 1
ATOM 652 N N . THR A 1 83 ? 9.009 -0.769 -10.657 1.00 90.19 83 THR A N 1
ATOM 653 C CA . THR A 1 83 ? 8.062 -1.703 -11.284 1.00 90.19 83 THR A CA 1
ATOM 654 C C . THR A 1 83 ? 7.364 -1.015 -12.448 1.00 90.19 83 THR A C 1
ATOM 656 O O . THR A 1 83 ? 7.147 0.202 -12.414 1.00 90.19 83 THR A O 1
ATOM 659 N N . VAL A 1 84 ? 7.000 -1.776 -13.480 1.00 92.31 84 VAL A N 1
ATOM 660 C CA . VAL A 1 84 ? 6.157 -1.263 -14.574 1.00 92.31 84 VAL A CA 1
ATOM 661 C C . VAL A 1 84 ? 4.775 -0.809 -14.080 1.00 92.31 84 VAL A C 1
ATOM 663 O O . VAL A 1 84 ? 4.190 0.088 -14.684 1.00 92.31 84 VAL A O 1
ATOM 666 N N . TYR A 1 85 ? 4.310 -1.331 -12.939 1.00 94.44 85 TYR A N 1
ATOM 667 C CA . TYR A 1 85 ? 3.033 -0.996 -12.292 1.00 94.44 85 TYR A CA 1
ATOM 668 C C . TYR A 1 85 ? 3.158 0.152 -11.278 1.00 94.44 85 TYR A C 1
ATOM 670 O O . TYR A 1 85 ? 2.504 0.168 -10.229 1.00 94.44 85 TYR A O 1
ATOM 678 N N . SER A 1 86 ? 4.071 1.099 -11.531 1.00 94.00 86 SER A N 1
ATOM 679 C CA . SER A 1 86 ? 4.413 2.148 -10.564 1.00 94.00 86 SER A CA 1
ATOM 680 C C . SER A 1 86 ? 3.208 3.011 -10.194 1.00 94.00 86 SER A C 1
ATOM 682 O O . SER A 1 86 ? 3.074 3.421 -9.040 1.00 94.00 86 SER A O 1
ATOM 684 N N . ARG A 1 87 ? 2.307 3.268 -11.146 1.00 94.88 87 ARG A N 1
ATOM 685 C CA . ARG A 1 87 ? 1.124 4.110 -10.946 1.00 94.88 87 ARG A CA 1
ATOM 686 C C . ARG A 1 87 ? 0.041 3.392 -10.161 1.00 94.88 87 ARG A C 1
ATOM 688 O O . ARG A 1 87 ? -0.506 3.963 -9.226 1.00 94.88 87 ARG A O 1
ATOM 695 N N . GLU A 1 88 ? -0.206 2.131 -10.481 1.00 97.06 88 GLU A N 1
ATOM 696 C CA . GLU A 1 88 ? -1.139 1.254 -9.784 1.00 97.06 88 GLU A CA 1
ATOM 697 C C . GLU A 1 88 ? -0.733 1.079 -8.322 1.00 97.06 88 GLU A C 1
ATOM 699 O O . GLU A 1 88 ? -1.550 1.239 -7.415 1.00 97.06 88 GLU A O 1
ATOM 704 N N . LEU A 1 89 ? 0.553 0.824 -8.074 1.00 97.31 89 LEU A N 1
ATOM 705 C CA . LEU A 1 89 ? 1.067 0.712 -6.715 1.00 97.31 89 LEU A CA 1
ATOM 706 C C . LEU A 1 89 ? 1.014 2.060 -5.977 1.00 97.31 89 LEU A C 1
ATOM 708 O O . LEU A 1 89 ? 0.700 2.101 -4.789 1.00 97.31 89 LEU A O 1
ATOM 712 N N . SER A 1 90 ? 1.274 3.171 -6.673 1.00 97.56 90 SER A N 1
ATOM 713 C CA . SER A 1 90 ? 1.156 4.518 -6.095 1.00 97.56 90 SER A CA 1
ATOM 714 C C . SER A 1 90 ? -0.282 4.846 -5.700 1.00 97.56 90 SER A C 1
ATOM 716 O O . SER A 1 90 ? -0.508 5.346 -4.600 1.00 97.56 90 SER A O 1
ATOM 718 N N . TRP A 1 91 ? -1.248 4.524 -6.563 1.00 98.00 91 TRP A N 1
ATOM 719 C CA . TRP A 1 91 ? -2.677 4.636 -6.279 1.00 98.00 91 TRP A CA 1
ATOM 720 C C . TRP A 1 91 ? -3.043 3.859 -5.014 1.00 98.00 91 TRP A C 1
ATOM 722 O O . TRP A 1 91 ? -3.629 4.432 -4.098 1.00 98.00 91 TRP A O 1
ATOM 732 N N . LEU A 1 92 ? -2.596 2.605 -4.898 1.00 98.25 92 LEU A N 1
ATOM 733 C CA . LEU A 1 92 ? -2.878 1.786 -3.721 1.00 98.25 92 LEU A CA 1
ATOM 734 C C . LEU A 1 92 ? -2.317 2.409 -2.436 1.00 98.25 92 LEU A C 1
ATOM 736 O O . LEU A 1 92 ? -3.014 2.458 -1.424 1.00 98.25 92 LEU A O 1
ATOM 740 N N . LEU A 1 93 ? -1.076 2.907 -2.456 1.00 97.62 93 LEU A N 1
ATOM 741 C CA . LEU A 1 93 ? -0.490 3.553 -1.278 1.00 97.62 93 LEU A CA 1
ATOM 742 C C . LEU A 1 93 ? -1.267 4.811 -0.865 1.00 97.62 93 LEU A C 1
ATOM 744 O O . LEU A 1 93 ? -1.425 5.047 0.330 1.00 97.62 93 LEU A O 1
ATOM 748 N N . LEU A 1 94 ? -1.779 5.599 -1.814 1.00 96.62 94 LEU A N 1
ATOM 749 C CA . LEU A 1 94 ? -2.612 6.766 -1.504 1.00 96.62 94 LEU A CA 1
ATOM 750 C C . LEU A 1 94 ? -3.949 6.362 -0.871 1.00 96.62 94 LEU A C 1
ATOM 752 O O . LEU A 1 94 ? -4.321 6.908 0.166 1.00 96.62 94 LEU A O 1
ATOM 756 N N . GLU A 1 95 ? -4.634 5.374 -1.446 1.00 97.56 95 GLU A N 1
ATOM 757 C CA . GLU A 1 95 ? -5.906 4.856 -0.925 1.00 97.56 95 GLU A CA 1
ATOM 758 C C . GLU A 1 95 ? -5.746 4.281 0.489 1.00 97.56 95 GLU A C 1
ATOM 760 O O . GLU A 1 95 ? -6.556 4.546 1.379 1.00 97.56 95 GLU A O 1
ATOM 765 N N . LEU A 1 96 ? -4.655 3.550 0.736 1.00 96.94 96 LEU A N 1
ATOM 766 C CA . LEU A 1 96 ? -4.324 3.038 2.064 1.00 96.94 96 LEU A CA 1
ATOM 767 C C . LEU A 1 96 ? -3.939 4.156 3.035 1.00 96.94 96 LEU A C 1
ATOM 769 O O . LEU A 1 96 ? -4.339 4.118 4.196 1.00 96.94 96 LEU A O 1
ATOM 773 N N . GLY A 1 97 ? -3.227 5.181 2.569 1.00 94.94 97 GLY A N 1
ATOM 774 C CA . GLY A 1 97 ? -2.949 6.378 3.359 1.00 94.94 97 GLY A CA 1
ATOM 775 C C . GLY A 1 97 ? -4.231 7.054 3.850 1.00 94.94 97 GLY A C 1
ATOM 776 O O . GLY A 1 97 ? -4.359 7.337 5.040 1.00 94.94 97 GLY A O 1
ATOM 777 N N . GLU A 1 98 ? -5.215 7.244 2.970 1.00 95.12 98 GLU A N 1
ATOM 778 C CA . GLU A 1 98 ? -6.518 7.802 3.351 1.00 95.12 98 GLU A CA 1
ATOM 779 C C . GLU A 1 98 ? -7.326 6.845 4.236 1.00 95.12 98 GLU A C 1
ATOM 781 O O . GLU A 1 98 ? -7.999 7.282 5.176 1.00 95.12 98 GLU A O 1
ATOM 786 N N . ALA A 1 99 ? -7.248 5.534 3.996 1.00 94.88 99 ALA A N 1
ATOM 787 C CA . ALA A 1 99 ? -7.933 4.546 4.822 1.00 94.88 99 ALA A CA 1
ATOM 788 C C . ALA A 1 99 ? -7.455 4.576 6.281 1.00 94.88 99 ALA A C 1
ATOM 790 O O . ALA A 1 99 ? -8.283 4.482 7.186 1.00 94.88 99 ALA A O 1
ATOM 791 N N . PHE A 1 100 ? -6.156 4.781 6.500 1.00 93.56 100 PHE A N 1
ATOM 792 C CA . PHE A 1 100 ? -5.515 4.777 7.815 1.00 93.56 100 PHE A CA 1
ATOM 793 C C . PHE A 1 100 ? -5.214 6.179 8.374 1.00 93.56 100 PHE A C 1
ATOM 795 O O . PHE A 1 100 ? -4.593 6.290 9.433 1.00 93.56 100 PHE A O 1
ATOM 802 N N . ARG A 1 101 ? -5.657 7.266 7.724 1.00 90.81 101 ARG A N 1
ATOM 803 C CA . ARG A 1 101 ? -5.314 8.652 8.123 1.00 90.81 101 ARG A CA 1
ATOM 804 C C . ARG A 1 101 ? -5.661 9.005 9.571 1.00 90.81 101 ARG A C 1
ATOM 806 O O . ARG A 1 101 ? -5.073 9.914 10.137 1.00 90.81 101 ARG A O 1
ATOM 813 N N . GLU A 1 102 ? -6.668 8.337 10.131 1.00 87.75 102 GLU A N 1
ATOM 814 C CA . GLU A 1 102 ? -7.160 8.565 11.495 1.00 87.75 102 GLU A CA 1
ATOM 815 C C . GLU A 1 102 ? -6.321 7.810 12.541 1.00 87.75 102 GLU A C 1
ATOM 817 O O . GLU A 1 102 ? -6.365 8.147 13.718 1.00 87.75 102 GLU A O 1
ATOM 822 N N . THR A 1 103 ? -5.535 6.817 12.111 1.00 85.69 103 THR A N 1
ATOM 823 C CA . THR A 1 103 ? -4.646 6.006 12.964 1.00 85.69 103 THR A CA 1
ATOM 824 C C . THR A 1 103 ? -3.166 6.317 12.789 1.00 85.69 103 THR A C 1
ATOM 826 O O . THR A 1 103 ? -2.365 6.002 13.665 1.00 85.69 103 THR A O 1
ATOM 829 N N . ILE A 1 104 ? -2.782 6.887 11.648 1.00 85.50 104 ILE A N 1
ATOM 830 C CA . ILE A 1 104 ? -1.389 7.190 11.334 1.00 85.50 104 ILE A CA 1
ATOM 831 C C . ILE A 1 104 ? -1.079 8.621 11.764 1.00 85.50 104 ILE A C 1
ATOM 833 O O . ILE A 1 104 ? -1.707 9.572 11.301 1.00 85.50 104 ILE A O 1
ATOM 837 N N . ASP A 1 105 ? -0.063 8.776 12.606 1.00 81.25 105 ASP A N 1
ATOM 838 C CA . ASP A 1 105 ? 0.477 10.070 12.991 1.00 81.25 105 ASP A CA 1
ATOM 839 C C . ASP A 1 105 ? 1.744 10.409 12.184 1.00 81.25 105 ASP A C 1
ATOM 841 O O . ASP A 1 105 ? 2.164 9.698 11.263 1.00 81.25 105 ASP A O 1
ATOM 845 N N . TYR A 1 106 ? 2.361 11.550 12.500 1.00 71.44 106 TYR A N 1
ATOM 846 C CA . TYR A 1 106 ? 3.548 12.017 11.788 1.00 71.44 106 TYR A CA 1
ATOM 847 C C . TYR A 1 106 ? 4.724 11.028 11.845 1.00 71.44 106 TYR A C 1
ATOM 849 O O . TYR A 1 106 ? 5.530 11.012 10.914 1.00 71.44 106 TYR A O 1
ATOM 857 N N . VAL A 1 107 ? 4.836 10.234 12.911 1.00 75.38 107 VAL A N 1
ATOM 858 C CA . VAL A 1 107 ? 5.929 9.286 13.145 1.00 75.38 107 VAL A CA 1
ATOM 859 C C . VAL A 1 107 ? 5.569 7.912 12.581 1.00 75.38 107 VAL A C 1
ATOM 861 O O . VAL A 1 107 ? 6.351 7.349 11.817 1.00 75.38 107 VAL A O 1
ATOM 864 N N . SER A 1 108 ? 4.371 7.398 12.860 1.00 85.94 108 SER A N 1
ATOM 865 C CA . SER A 1 108 ? 3.966 6.054 12.429 1.00 85.94 108 SER A CA 1
ATOM 866 C C . SER A 1 108 ? 3.775 5.925 10.915 1.00 85.94 108 SER A C 1
ATOM 868 O O . SER A 1 108 ? 3.833 4.817 10.380 1.00 85.94 108 SER A O 1
ATOM 870 N N . LYS A 1 109 ? 3.655 7.041 10.177 1.00 87.50 109 LYS A N 1
ATOM 871 C CA . LYS A 1 109 ? 3.580 7.016 8.704 1.00 87.50 109 LYS A CA 1
ATOM 872 C C . LYS A 1 109 ? 4.809 6.380 8.050 1.00 87.50 109 LYS A C 1
ATOM 874 O O . LYS A 1 109 ? 4.677 5.757 7.002 1.00 87.50 109 LYS A O 1
ATOM 879 N N . TYR A 1 110 ? 5.993 6.538 8.644 1.00 89.31 110 TYR A N 1
ATOM 880 C CA . TYR A 1 110 ? 7.231 5.977 8.096 1.00 89.31 110 TYR A CA 1
ATOM 881 C C . TYR A 1 110 ? 7.231 4.451 8.184 1.00 89.31 110 TYR A C 1
ATOM 883 O O . TYR A 1 110 ? 7.565 3.784 7.205 1.00 89.31 110 TYR A O 1
ATOM 891 N N . ASP A 1 111 ? 6.773 3.903 9.310 1.00 89.38 111 ASP A N 1
ATOM 892 C CA . ASP A 1 111 ? 6.644 2.457 9.498 1.00 89.38 111 ASP A CA 1
ATOM 893 C C . ASP A 1 111 ? 5.532 1.875 8.627 1.00 89.38 111 ASP A C 1
ATOM 895 O O . ASP A 1 111 ? 5.715 0.821 8.012 1.00 89.38 111 ASP A O 1
ATOM 899 N N . PHE A 1 112 ? 4.408 2.588 8.511 1.00 93.75 112 PHE A N 1
ATOM 900 C CA . PHE A 1 112 ? 3.286 2.186 7.670 1.00 93.75 112 PHE A CA 1
ATOM 901 C C . PHE A 1 112 ? 3.693 2.092 6.198 1.00 93.75 112 PHE A C 1
ATOM 903 O O . PHE A 1 112 ? 3.725 1.001 5.628 1.00 93.75 112 PHE A O 1
ATOM 910 N N . PHE A 1 113 ? 4.081 3.214 5.582 1.00 94.81 113 PHE A N 1
ATOM 911 C CA . PHE A 1 113 ? 4.453 3.226 4.166 1.00 94.81 113 PHE A CA 1
ATOM 912 C C . PHE A 1 113 ? 5.710 2.394 3.904 1.00 94.81 113 PHE A C 1
ATOM 914 O O . PHE A 1 113 ? 5.788 1.717 2.880 1.00 94.81 113 PHE A O 1
ATOM 921 N N . GLY A 1 114 ? 6.666 2.384 4.837 1.00 93.06 114 GLY A N 1
ATOM 922 C CA . GLY A 1 114 ? 7.850 1.537 4.759 1.00 93.06 114 GLY A CA 1
ATOM 923 C C . GLY A 1 114 ? 7.507 0.049 4.703 1.00 93.06 114 GLY A C 1
ATOM 924 O O . GLY A 1 114 ? 8.087 -0.674 3.896 1.00 93.06 114 GLY A O 1
ATOM 925 N N . SER A 1 115 ? 6.531 -0.398 5.495 1.00 94.00 115 SER A N 1
ATOM 926 C CA . SER A 1 115 ? 6.063 -1.787 5.488 1.00 94.00 115 SER A CA 1
ATOM 927 C C . SER A 1 115 ? 5.309 -2.151 4.209 1.00 94.00 115 SER A C 1
ATOM 929 O O . SER A 1 115 ? 5.504 -3.248 3.690 1.00 94.00 115 SER A O 1
ATOM 931 N N . LEU A 1 116 ? 4.490 -1.241 3.667 1.00 96.56 116 LEU A N 1
ATOM 932 C CA . LEU A 1 116 ? 3.820 -1.452 2.375 1.00 96.56 116 LEU A CA 1
ATOM 933 C C . LEU A 1 116 ? 4.834 -1.553 1.229 1.00 96.56 116 LEU A C 1
ATOM 935 O O . LEU A 1 116 ? 4.743 -2.441 0.384 1.00 96.56 116 LEU A O 1
ATOM 939 N N . ALA A 1 117 ? 5.833 -0.668 1.225 1.00 95.38 117 ALA A N 1
ATOM 940 C CA . ALA A 1 117 ? 6.908 -0.694 0.243 1.00 95.38 117 ALA A CA 1
ATOM 941 C C . ALA A 1 117 ? 7.753 -1.969 0.351 1.00 95.38 117 ALA A C 1
ATOM 943 O O . ALA A 1 117 ? 8.160 -2.506 -0.675 1.00 95.38 117 ALA A O 1
ATOM 944 N N . GLN A 1 118 ? 7.999 -2.466 1.568 1.00 93.94 118 GLN A N 1
ATOM 945 C CA . GLN A 1 118 ? 8.712 -3.725 1.764 1.00 93.94 118 GLN A CA 1
ATOM 946 C C . GLN A 1 118 ? 7.934 -4.905 1.175 1.00 93.94 118 GLN A C 1
ATOM 948 O O . GLN A 1 118 ? 8.502 -5.648 0.388 1.00 93.94 118 GLN A O 1
ATOM 953 N N . ALA A 1 119 ? 6.629 -5.011 1.446 1.00 96.25 119 ALA A N 1
ATOM 954 C CA . ALA A 1 119 ? 5.798 -6.064 0.857 1.00 96.25 119 ALA A CA 1
ATOM 955 C C . ALA A 1 119 ? 5.803 -6.024 -0.682 1.00 96.25 119 ALA A C 1
ATOM 957 O O . ALA A 1 119 ? 5.861 -7.063 -1.334 1.00 96.25 119 ALA A O 1
ATOM 958 N N . ALA A 1 120 ? 5.798 -4.828 -1.280 1.00 95.50 120 ALA A N 1
ATOM 959 C CA . ALA A 1 120 ? 5.923 -4.693 -2.729 1.00 95.50 120 ALA A CA 1
ATOM 960 C C . ALA A 1 120 ? 7.273 -5.221 -3.245 1.00 95.50 120 ALA A C 1
ATOM 962 O O . ALA A 1 120 ? 7.310 -5.954 -4.230 1.00 95.50 120 ALA A O 1
ATOM 963 N N . LEU A 1 121 ? 8.378 -4.867 -2.578 1.00 91.69 121 LEU A N 1
ATOM 964 C CA . LEU A 1 121 ? 9.715 -5.355 -2.926 1.00 91.69 121 LEU A CA 1
ATOM 965 C C . LEU A 1 121 ? 9.820 -6.876 -2.785 1.00 91.69 121 LEU A C 1
ATOM 967 O O . LEU A 1 121 ? 10.379 -7.518 -3.669 1.00 91.69 121 LEU A O 1
ATOM 971 N N . ASP A 1 122 ? 9.264 -7.440 -1.714 1.00 92.19 122 ASP A N 1
ATOM 972 C CA . ASP A 1 122 ? 9.297 -8.878 -1.447 1.00 92.19 122 ASP A CA 1
ATOM 973 C C . ASP A 1 122 ? 8.533 -9.652 -2.534 1.00 92.19 122 ASP A C 1
ATOM 975 O O . ASP A 1 122 ? 9.047 -10.632 -3.076 1.00 92.19 122 ASP A O 1
ATOM 979 N N . HIS A 1 123 ? 7.352 -9.166 -2.935 1.00 93.00 123 HIS A N 1
ATOM 980 C CA . HIS A 1 123 ? 6.591 -9.744 -4.046 1.00 93.00 123 HIS A CA 1
ATOM 981 C C . HIS A 1 123 ? 7.351 -9.658 -5.376 1.00 93.00 123 HIS A C 1
ATOM 983 O O . HIS A 1 123 ? 7.489 -10.657 -6.078 1.00 93.00 123 HIS A O 1
ATOM 989 N N . LEU A 1 124 ? 7.882 -8.478 -5.715 1.00 89.69 124 LEU A N 1
ATOM 990 C CA . LEU A 1 124 ? 8.637 -8.269 -6.954 1.00 89.69 124 LEU A CA 1
ATOM 991 C C . LEU A 1 124 ? 9.924 -9.102 -6.999 1.00 89.69 124 LEU A C 1
ATOM 993 O O . LEU A 1 124 ? 10.341 -9.518 -8.075 1.00 89.69 124 LEU A O 1
ATOM 997 N N . ALA A 1 125 ? 10.552 -9.367 -5.854 1.00 87.44 125 ALA A N 1
ATOM 998 C CA . ALA A 1 125 ? 11.726 -10.227 -5.786 1.00 87.44 125 ALA A CA 1
ATOM 999 C C . ALA A 1 125 ? 11.395 -11.708 -6.016 1.00 87.44 125 ALA A C 1
ATOM 1001 O O . ALA A 1 125 ? 12.225 -12.429 -6.570 1.00 87.44 125 ALA A O 1
ATOM 1002 N N . ALA A 1 126 ? 10.207 -12.155 -5.603 1.00 87.56 126 ALA A N 1
ATOM 1003 C CA . ALA A 1 126 ? 9.763 -13.536 -5.761 1.00 87.56 126 ALA A CA 1
ATOM 1004 C C . ALA A 1 126 ? 9.182 -13.822 -7.156 1.00 87.56 126 ALA A C 1
ATOM 1006 O O . ALA A 1 126 ? 9.537 -14.823 -7.773 1.00 87.56 126 ALA A O 1
ATOM 1007 N N . GLU A 1 127 ? 8.313 -12.941 -7.653 1.00 87.69 127 GLU A N 1
ATOM 1008 C CA . GLU A 1 127 ? 7.481 -13.185 -8.842 1.00 87.69 127 GLU A CA 1
ATOM 1009 C C . GLU A 1 127 ? 7.837 -12.269 -10.029 1.00 87.69 127 GLU A C 1
ATOM 1011 O O . GLU A 1 127 ? 7.551 -12.581 -11.188 1.00 87.69 127 GLU A O 1
ATOM 1016 N N . GLY A 1 128 ? 8.484 -11.130 -9.762 1.00 84.44 128 GLY A N 1
ATOM 1017 C CA . GLY A 1 128 ? 8.760 -10.098 -10.761 1.00 84.44 128 GLY A CA 1
ATOM 1018 C C . GLY A 1 128 ? 7.504 -9.408 -11.306 1.00 84.44 128 GLY A C 1
ATOM 1019 O O . GLY A 1 128 ? 6.376 -9.656 -10.887 1.00 84.44 128 GLY A O 1
ATOM 1020 N N . ASP A 1 129 ? 7.699 -8.534 -12.296 1.00 83.19 129 ASP A N 1
ATOM 1021 C CA . ASP A 1 129 ? 6.595 -7.807 -12.944 1.00 83.19 129 ASP A CA 1
ATOM 1022 C C . ASP A 1 129 ? 5.731 -8.705 -13.861 1.00 83.19 129 ASP A C 1
ATOM 1024 O O . ASP A 1 129 ? 4.617 -8.333 -14.239 1.00 83.19 129 ASP A O 1
ATOM 1028 N N . ALA A 1 130 ? 6.206 -9.902 -14.218 1.00 80.50 130 ALA A N 1
ATOM 1029 C CA . ALA A 1 130 ? 5.505 -10.812 -15.129 1.00 80.50 130 ALA A CA 1
ATOM 1030 C C . ALA A 1 130 ? 4.195 -11.375 -14.545 1.00 80.50 130 ALA A C 1
ATOM 1032 O O . ALA A 1 130 ? 3.304 -11.755 -15.304 1.00 80.50 130 ALA A O 1
ATOM 1033 N N . ALA A 1 131 ? 4.051 -11.394 -13.216 1.00 80.81 131 ALA A N 1
ATOM 1034 C CA . ALA A 1 131 ? 2.843 -11.870 -12.541 1.00 80.81 131 ALA A CA 1
ATOM 1035 C C . ALA A 1 131 ? 1.628 -10.933 -12.701 1.00 80.81 131 ALA A C 1
ATOM 1037 O O . ALA A 1 131 ? 0.496 -11.338 -12.428 1.00 80.81 131 ALA A O 1
ATOM 1038 N N . GLY A 1 132 ? 1.830 -9.698 -13.172 1.00 87.62 132 GLY A N 1
ATOM 1039 C CA . GLY A 1 132 ? 0.766 -8.704 -13.309 1.00 87.62 132 GLY A CA 1
ATOM 1040 C C . GLY A 1 132 ? 0.636 -7.777 -12.097 1.00 87.62 132 GLY A C 1
ATOM 1041 O O . GLY A 1 132 ? 1.123 -8.065 -11.005 1.00 87.62 132 GLY A O 1
ATOM 1042 N N . SER A 1 133 ? -0.075 -6.660 -12.272 1.00 92.44 133 SER A N 1
ATOM 1043 C CA . SER A 1 133 ? -0.305 -5.688 -11.193 1.00 92.44 133 SER A CA 1
ATOM 1044 C C . SER A 1 133 ? -1.182 -6.248 -10.076 1.00 92.44 133 SER A C 1
ATOM 1046 O O . SER A 1 133 ? -0.916 -6.015 -8.901 1.00 92.44 133 SER A O 1
ATOM 1048 N N . LYS A 1 134 ? -2.231 -7.007 -10.411 1.00 95.38 134 LYS A N 1
ATOM 1049 C CA . LYS A 1 134 ? -3.225 -7.462 -9.430 1.00 95.38 134 LYS A CA 1
ATOM 1050 C C . LYS A 1 134 ? -2.615 -8.297 -8.284 1.00 95.38 134 LYS A C 1
ATOM 1052 O O . LYS A 1 134 ? -2.881 -7.946 -7.134 1.00 95.38 134 LYS A O 1
ATOM 1057 N N . PRO A 1 135 ? -1.794 -9.340 -8.527 1.00 96.00 135 PRO A N 1
ATOM 1058 C CA . PRO A 1 135 ? -1.135 -10.079 -7.445 1.00 96.00 135 PRO A CA 1
ATOM 1059 C C . PRO A 1 135 ? -0.252 -9.202 -6.551 1.00 96.00 135 PRO A C 1
ATOM 1061 O O . PRO A 1 135 ? -0.326 -9.324 -5.328 1.00 96.00 135 PRO A O 1
ATOM 1064 N N . LEU A 1 136 ? 0.500 -8.265 -7.142 1.00 95.62 136 LEU A N 1
ATOM 1065 C CA . LEU A 1 136 ? 1.313 -7.295 -6.407 1.00 95.62 136 LEU A CA 1
ATOM 1066 C C . LEU A 1 136 ? 0.451 -6.432 -5.474 1.00 95.62 136 LEU A C 1
ATOM 1068 O O . LEU A 1 136 ? 0.744 -6.317 -4.283 1.00 95.62 136 LEU A O 1
ATOM 1072 N N . LEU A 1 137 ? -0.633 -5.851 -5.993 1.00 97.81 137 LEU A N 1
ATOM 1073 C CA . LEU A 1 137 ? -1.523 -4.996 -5.206 1.00 97.81 137 LEU A CA 1
ATOM 1074 C C . LEU A 1 137 ? -2.207 -5.766 -4.076 1.00 97.81 137 LEU A C 1
ATOM 1076 O O . LEU A 1 137 ? -2.279 -5.266 -2.956 1.00 97.81 137 LEU A O 1
ATOM 1080 N N . LEU A 1 138 ? -2.676 -6.989 -4.340 1.00 97.81 138 LEU A N 1
ATOM 1081 C CA . LEU A 1 138 ? -3.298 -7.831 -3.317 1.00 97.81 138 LEU A CA 1
ATOM 1082 C C . LEU A 1 138 ? -2.303 -8.235 -2.224 1.00 97.81 138 LEU A C 1
ATOM 1084 O O . LEU A 1 138 ? -2.678 -8.269 -1.054 1.00 97.81 138 LEU A O 1
ATOM 1088 N N . HIS A 1 139 ? -1.039 -8.486 -2.575 1.00 97.69 139 HIS A N 1
ATOM 1089 C CA . HIS A 1 139 ? 0.006 -8.784 -1.597 1.00 97.69 139 HIS A CA 1
ATOM 1090 C C . HIS A 1 139 ? 0.277 -7.587 -0.669 1.00 97.69 139 HIS A C 1
ATOM 1092 O O . HIS A 1 139 ? 0.312 -7.731 0.554 1.00 97.69 139 HIS A O 1
ATOM 1098 N N . VAL A 1 140 ? 0.379 -6.378 -1.228 1.00 97.75 140 VAL A N 1
ATOM 1099 C CA . VAL A 1 140 ? 0.557 -5.141 -0.446 1.00 97.75 140 VAL A CA 1
ATOM 1100 C C . VAL A 1 140 ? -0.683 -4.825 0.399 1.00 97.75 140 VAL A C 1
ATOM 1102 O O . VAL A 1 140 ? -0.563 -4.433 1.561 1.00 97.75 140 VAL A O 1
ATOM 1105 N N . LEU A 1 141 ? -1.884 -5.037 -0.144 1.00 97.94 141 LEU A N 1
ATOM 1106 C CA . LEU A 1 141 ? -3.142 -4.853 0.580 1.00 97.94 141 LEU A CA 1
ATOM 1107 C C . LEU A 1 141 ? -3.271 -5.822 1.763 1.00 97.94 141 LEU A C 1
ATOM 1109 O O . LEU A 1 141 ? -3.705 -5.418 2.843 1.00 97.94 141 LEU A O 1
ATOM 1113 N N . ALA A 1 142 ? -2.865 -7.084 1.584 1.00 97.12 142 ALA A N 1
ATOM 1114 C CA . ALA A 1 142 ? -2.830 -8.072 2.658 1.00 97.12 142 ALA A CA 1
ATOM 1115 C C . ALA A 1 142 ? -1.929 -7.602 3.805 1.00 97.12 142 ALA A C 1
ATOM 1117 O O . ALA A 1 142 ? -2.345 -7.639 4.964 1.00 97.12 142 ALA A O 1
ATOM 1118 N N . ARG A 1 143 ? -0.756 -7.040 3.482 1.00 96.88 143 ARG A N 1
ATOM 1119 C CA . ARG A 1 143 ? 0.144 -6.464 4.485 1.00 96.88 143 ARG A CA 1
ATOM 1120 C C . ARG A 1 143 ? -0.502 -5.316 5.265 1.00 96.88 143 ARG A C 1
ATOM 1122 O O . ARG A 1 143 ? -0.330 -5.239 6.478 1.00 96.88 143 ARG A O 1
ATOM 1129 N N . ALA A 1 144 ? -1.268 -4.446 4.607 1.00 95.44 144 ALA A N 1
ATOM 1130 C CA . ALA A 1 144 ? -2.012 -3.389 5.296 1.00 95.44 144 ALA A CA 1
ATOM 1131 C C . ALA A 1 144 ? -3.088 -3.963 6.233 1.00 95.44 144 ALA A C 1
ATOM 1133 O O . ALA A 1 144 ? -3.255 -3.492 7.355 1.00 95.44 144 ALA A O 1
ATOM 1134 N N . ARG A 1 145 ? -3.798 -5.011 5.798 1.00 94.81 145 ARG A N 1
ATOM 1135 C CA . ARG A 1 145 ? -4.849 -5.670 6.586 1.00 94.81 145 ARG A CA 1
ATOM 1136 C C . ARG A 1 145 ? -4.309 -6.262 7.892 1.00 94.81 145 ARG A C 1
ATOM 1138 O O . ARG A 1 145 ? -4.967 -6.145 8.922 1.00 94.81 145 ARG A O 1
ATOM 1145 N N . GLU A 1 146 ? -3.103 -6.826 7.877 1.00 93.94 146 GLU A N 1
ATOM 1146 C CA . GLU A 1 146 ? -2.424 -7.336 9.081 1.00 93.94 146 GLU A CA 1
ATOM 1147 C C . GLU A 1 146 ? -2.175 -6.253 10.141 1.00 93.94 146 GLU A C 1
ATOM 1149 O O . GLU A 1 146 ? -2.157 -6.552 11.331 1.00 93.94 146 GLU A O 1
ATOM 1154 N N . MET A 1 147 ? -2.015 -4.991 9.731 1.00 90.12 147 MET A N 1
ATOM 1155 C CA . MET A 1 147 ? -1.750 -3.868 10.642 1.00 90.12 147 MET A CA 1
ATOM 1156 C C . MET A 1 147 ? -2.999 -3.380 11.382 1.00 90.12 147 MET A C 1
ATOM 1158 O O . MET A 1 147 ? -2.881 -2.615 12.335 1.00 90.12 147 MET A O 1
ATOM 1162 N N . VAL A 1 148 ? -4.194 -3.798 10.950 1.00 86.31 148 VAL A N 1
ATOM 1163 C CA . VAL A 1 148 ? -5.468 -3.483 11.625 1.00 86.31 148 VAL A CA 1
ATOM 1164 C C . VAL A 1 148 ? -5.732 -4.429 12.810 1.00 86.31 148 VAL A C 1
ATOM 1166 O O . VAL A 1 148 ? -6.605 -4.136 13.634 1.00 86.31 148 VAL A O 1
ATOM 1169 N N . GLY A 1 149 ? -5.005 -5.558 12.866 1.00 64.38 149 GLY A N 1
ATOM 1170 C CA . GLY A 1 149 ? -5.129 -6.643 13.852 1.00 64.38 149 GLY A CA 1
ATOM 1171 C C . GLY A 1 149 ? -5.170 -6.195 15.308 1.00 64.38 149 GLY A C 1
ATOM 1172 O O . GLY A 1 149 ? -4.375 -5.329 15.726 1.00 64.38 149 GLY A O 1
#

Sequence (149 aa):
MEEKRMSQEDAALRKTINRRIDGIQERIDSGFFLEEALTVAEFTGADVKIRQPLGENVEALPESAPFVISLQESVPQKRVVRTVYSRELSWLLLELGEAFRETIDYVSKYDFFGSLAQAALDHLAAEGDAAGSKPLLLHVLARAREMVG

Radius of gyration: 16.75 Å; chains: 1; bounding box: 35×26×60 Å

pLDDT: mean 82.78, std 18.57, range [31.2, 98.25]

Foldseek 3Di:
DVVVVVVVVLVVLLVQLVVLLVVVLVCLVVVVCVVVLVVADQDDDLLETQDEDDDPDPPDDDDDDADADDDDPDDLHRFYHYAPSRSSLRSLLVSSCVSCVVPDDPPCVNVLVVQLSVQLSVCCRVPNRVVDDSVSSVSSSVSSNVVSD

Secondary structure (DSSP, 8-state):
-HHHHHHHHHHHHHHHHHHHHHHHHHHHHHTTHHHHHHHPPPPEETTEEEEPPPPS-S----S----------SS-PPEEEE-TTHHHHHHHHHHHHHHTTTT--TTHHHHHHHHHHHHHHHHHHHH-GGG-HHHHHHHHHHHHHHTT-